Protein AF-A0A2N2DII5-F1 (afdb_monomer_lite)

Sequence (153 aa):
MNIYRPGKILGTFKVPEDGDYSLPFLKLLSKHNIVLDPGDEGVVLWEGESYMVRSCGTVNKKYIIEFFNEKEKTVTVILRKDFPHQEKQTEIVGTAEVAQMLSWSSKKVSVYRQRGKLPKPECILKMGPVWKKEDIERWGIEKGIIKKIIKFC

Structure (mmCIF, N/CA/C/O backbone):
data_AF-A0A2N2DII5-F1
#
_entry.id   AF-A0A2N2DII5-F1
#
loop_
_atom_site.group_PDB
_atom_site.id
_atom_site.type_symbol
_atom_site.label_atom_id
_atom_site.label_alt_id
_atom_site.label_comp_id
_atom_site.label_asym_id
_atom_site.label_entity_id
_atom_site.label_seq_id
_atom_site.pdbx_PDB_ins_code
_atom_site.Cartn_x
_atom_site.Cartn_y
_atom_site.Cartn_z
_atom_site.occupancy
_atom_site.B_iso_or_equiv
_atom_site.auth_seq_id
_atom_site.auth_comp_id
_atom_site.auth_asym_id
_atom_site.auth_atom_id
_atom_site.pdbx_PDB_model_num
ATOM 1 N N . MET A 1 1 ? -27.050 18.994 -0.471 1.00 35.84 1 MET A N 1
ATOM 2 C CA . MET A 1 1 ? -27.201 18.006 0.621 1.00 35.84 1 MET A CA 1
ATOM 3 C C . MET A 1 1 ? -26.335 16.801 0.272 1.00 35.84 1 MET A C 1
ATOM 5 O O . MET A 1 1 ? -26.696 16.060 -0.633 1.00 35.84 1 MET A O 1
ATOM 9 N N . ASN A 1 2 ? -25.152 16.657 0.880 1.00 38.47 2 ASN A N 1
ATOM 10 C CA . ASN A 1 2 ? -24.305 15.482 0.650 1.00 38.47 2 ASN A CA 1
ATOM 11 C C . ASN A 1 2 ? -24.968 14.280 1.325 1.00 38.47 2 ASN A C 1
ATOM 13 O O . ASN A 1 2 ? -25.018 14.201 2.550 1.00 38.47 2 ASN A O 1
ATOM 17 N N . ILE A 1 3 ? -25.521 13.375 0.519 1.00 41.75 3 ILE A N 1
ATOM 18 C CA . ILE A 1 3 ? -26.079 12.110 0.992 1.00 41.75 3 ILE A CA 1
ATOM 19 C C . ILE A 1 3 ? -24.885 11.242 1.389 1.00 41.75 3 ILE A C 1
ATOM 21 O O . ILE A 1 3 ? -24.304 10.562 0.546 1.00 41.75 3 ILE A O 1
ATOM 25 N N . TYR A 1 4 ? -24.483 11.317 2.657 1.00 50.94 4 TYR A N 1
ATOM 26 C CA . TYR A 1 4 ? -23.477 10.434 3.237 1.00 50.94 4 TYR A CA 1
ATOM 27 C C . TYR A 1 4 ? -23.923 8.985 3.028 1.00 50.94 4 TYR A C 1
ATOM 29 O O . TYR A 1 4 ? -24.902 8.540 3.631 1.00 50.94 4 TYR A O 1
ATOM 37 N N . ARG A 1 5 ? -23.234 8.239 2.157 1.00 56.59 5 ARG A N 1
ATOM 38 C CA . ARG A 1 5 ? -23.526 6.816 1.993 1.00 56.59 5 ARG A CA 1
ATOM 39 C C . ARG A 1 5 ? -22.813 6.051 3.110 1.00 56.59 5 ARG A C 1
ATOM 41 O O . ARG A 1 5 ? -21.618 6.260 3.330 1.00 56.59 5 ARG A O 1
ATOM 48 N N . PRO A 1 6 ? -23.506 5.166 3.845 1.00 63.66 6 PRO A N 1
ATOM 49 C CA . PRO A 1 6 ? -22.848 4.357 4.856 1.00 63.66 6 PRO A CA 1
ATOM 50 C C . PRO A 1 6 ? -21.820 3.441 4.177 1.00 63.66 6 PRO A C 1
ATOM 52 O O . PRO A 1 6 ? -22.138 2.670 3.271 1.00 63.66 6 PRO A O 1
ATOM 55 N N . GLY A 1 7 ? -20.559 3.569 4.593 1.00 75.81 7 GLY A N 1
ATOM 56 C CA . GLY A 1 7 ? -19.491 2.653 4.197 1.00 75.81 7 GLY A CA 1
ATOM 57 C C . GLY A 1 7 ? -19.734 1.238 4.726 1.00 75.81 7 GLY A C 1
ATOM 58 O O . GLY A 1 7 ? -20.485 1.041 5.680 1.00 75.81 7 GLY A O 1
ATOM 59 N N . LYS A 1 8 ? -19.072 0.238 4.136 1.00 88.81 8 LYS A N 1
ATOM 60 C CA . LYS A 1 8 ? -19.124 -1.142 4.637 1.00 88.81 8 LYS A CA 1
ATOM 61 C C . LYS A 1 8 ? -18.186 -1.268 5.835 1.00 88.81 8 LYS A C 1
ATOM 63 O O . LYS A 1 8 ? -16.973 -1.200 5.655 1.00 88.81 8 LYS A O 1
ATOM 68 N N . ILE A 1 9 ? -18.728 -1.501 7.025 1.00 91.94 9 ILE A N 1
ATOM 69 C CA . ILE A 1 9 ? -17.922 -1.853 8.201 1.00 91.94 9 ILE A CA 1
ATOM 70 C C . ILE A 1 9 ? -17.298 -3.235 7.962 1.00 91.94 9 ILE A C 1
ATOM 72 O O . ILE A 1 9 ? -17.999 -4.196 7.638 1.00 91.94 9 ILE A O 1
ATOM 76 N N . LEU A 1 10 ? -15.975 -3.327 8.078 1.00 91.62 10 LEU A N 1
ATOM 77 C CA . LEU A 1 10 ? -15.239 -4.588 8.005 1.00 91.62 10 LEU A CA 1
ATOM 78 C C . LEU A 1 10 ? -15.211 -5.295 9.360 1.00 91.62 10 LEU A C 1
ATOM 80 O O . LEU A 1 10 ? -15.299 -6.522 9.414 1.00 91.62 10 LEU A O 1
ATOM 84 N N . GLY A 1 11 ? -15.109 -4.524 10.440 1.00 94.25 11 GLY A N 1
ATOM 85 C CA . GLY A 1 11 ? -15.152 -5.018 11.808 1.00 94.25 11 GLY A CA 1
ATOM 86 C C . GLY A 1 11 ? -14.606 -4.004 12.805 1.00 94.25 11 GLY A C 1
ATOM 87 O O . GLY A 1 11 ? -14.088 -2.955 12.419 1.00 94.25 11 GLY A O 1
ATOM 88 N N . THR A 1 12 ? -14.711 -4.367 14.080 1.00 95.75 12 THR A N 1
ATOM 89 C CA . THR A 1 12 ? -14.191 -3.608 15.218 1.00 95.75 12 THR A CA 1
ATOM 90 C C . THR A 1 12 ? -13.371 -4.545 16.097 1.00 95.75 12 THR A C 1
ATOM 92 O O . THR A 1 12 ? -13.768 -5.693 16.308 1.00 95.75 12 THR A O 1
ATOM 95 N N . PHE A 1 13 ? -12.232 -4.080 16.600 1.00 94.44 13 PHE A N 1
ATOM 96 C CA . PHE A 1 13 ? -11.384 -4.835 17.523 1.00 94.44 13 PHE A CA 1
ATOM 97 C C . PHE A 1 13 ? -10.825 -3.935 18.626 1.00 94.44 13 PHE A C 1
ATOM 99 O O . PHE A 1 13 ? -10.770 -2.715 18.475 1.00 94.44 13 PHE A O 1
ATOM 106 N N . LYS A 1 14 ? -10.424 -4.549 19.744 1.00 94.5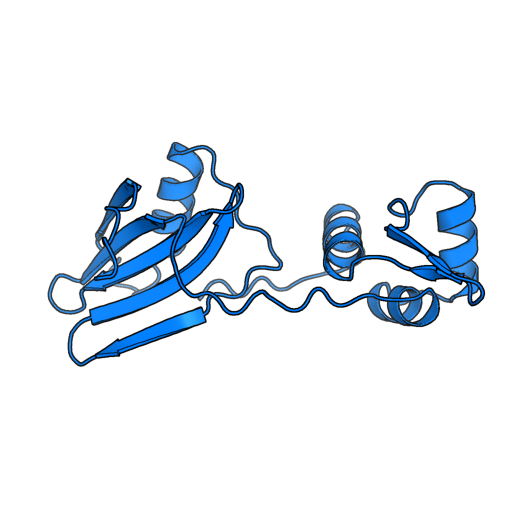0 14 LYS A N 1
ATOM 107 C CA . LYS A 1 14 ? -9.734 -3.855 20.834 1.00 94.50 14 LYS A CA 1
ATOM 108 C C . LYS A 1 14 ? -8.259 -3.664 20.503 1.00 94.50 14 LYS A C 1
ATOM 110 O O . LYS A 1 14 ? -7.626 -4.554 19.936 1.00 94.50 14 LYS A O 1
ATOM 115 N N . VAL A 1 15 ? -7.744 -2.508 20.882 1.00 91.19 15 VAL A N 1
ATOM 116 C CA . VAL A 1 15 ? -6.329 -2.158 20.821 1.00 91.19 15 VAL A CA 1
ATOM 117 C C . VAL A 1 15 ? -5.624 -2.913 21.954 1.00 91.19 15 VAL A C 1
ATOM 119 O O . VAL A 1 15 ? -6.129 -2.880 23.081 1.00 91.19 15 VAL A O 1
ATOM 122 N N . PRO A 1 16 ? -4.525 -3.635 21.680 1.00 90.19 16 PRO A N 1
ATOM 123 C CA . PRO A 1 16 ? -3.770 -4.324 22.724 1.00 90.19 16 PRO A CA 1
ATOM 124 C C . PRO A 1 16 ? -3.115 -3.347 23.717 1.00 90.19 16 PRO A C 1
ATOM 126 O O . PRO A 1 16 ? -3.028 -2.147 23.460 1.00 90.19 16 PRO A O 1
ATOM 129 N N . GLU A 1 17 ? -2.666 -3.856 24.868 1.00 86.38 17 GLU A N 1
ATOM 130 C CA . GLU A 1 17 ? -2.097 -3.027 25.949 1.00 86.38 17 GLU A CA 1
ATOM 131 C C . GLU A 1 17 ? -0.790 -2.324 25.562 1.00 86.38 17 GLU A C 1
ATOM 133 O O . GLU A 1 17 ? -0.514 -1.234 26.058 1.00 86.38 17 GLU A O 1
ATOM 138 N N . ASP A 1 18 ? -0.015 -2.915 24.652 1.00 86.56 18 ASP A N 1
ATOM 139 C CA . ASP A 1 18 ? 1.206 -2.320 24.097 1.00 86.56 18 ASP A CA 1
ATOM 140 C C . ASP A 1 18 ? 0.924 -1.167 23.113 1.00 86.56 18 ASP A C 1
ATOM 142 O O . ASP A 1 18 ? 1.847 -0.468 22.697 1.00 86.56 18 ASP A O 1
ATOM 146 N N . GLY A 1 19 ? -0.347 -0.942 22.762 1.00 81.56 19 GLY A N 1
ATOM 147 C CA . GLY A 1 19 ? -0.787 0.082 21.820 1.00 81.56 19 GLY A CA 1
ATOM 148 C C . GLY A 1 19 ? -0.589 -0.282 20.347 1.00 81.56 19 GLY A C 1
ATOM 149 O O . GLY A 1 19 ? -1.160 0.399 19.490 1.00 81.56 19 GLY A O 1
ATOM 150 N N . ASP A 1 20 ? 0.141 -1.358 20.034 1.00 85.50 20 ASP A N 1
ATOM 151 C CA . ASP A 1 20 ? 0.355 -1.812 18.662 1.00 85.50 20 ASP A CA 1
ATOM 152 C C . ASP A 1 20 ? -0.807 -2.700 18.219 1.00 85.50 20 ASP A C 1
ATOM 154 O O . ASP A 1 20 ? -0.971 -3.860 18.601 1.00 85.50 20 ASP A O 1
ATOM 158 N N . TYR A 1 21 ? -1.641 -2.143 17.349 1.00 88.06 21 TYR A N 1
ATOM 159 C CA . TYR A 1 21 ? -2.780 -2.850 16.791 1.00 88.06 21 TYR A CA 1
ATOM 160 C C . TYR A 1 21 ? -2.579 -3.294 15.336 1.00 88.06 21 TYR A C 1
ATOM 162 O O . TYR A 1 21 ? -3.533 -3.757 14.697 1.00 88.06 21 TYR A O 1
ATOM 170 N N . SER A 1 22 ? -1.347 -3.244 14.821 1.00 85.69 22 SER A N 1
ATOM 171 C CA . SER A 1 22 ? -1.003 -3.631 13.449 1.00 85.69 22 SER A CA 1
ATOM 172 C C . SER A 1 22 ? -1.401 -5.076 13.147 1.00 85.69 22 SER A C 1
ATOM 174 O O . SER A 1 22 ? -2.010 -5.365 12.116 1.00 85.69 22 SER A O 1
ATOM 176 N N . LEU A 1 23 ? -1.134 -6.007 14.068 1.00 86.94 23 LEU A N 1
ATOM 177 C CA . LEU A 1 23 ? -1.480 -7.421 13.891 1.00 86.94 23 LEU A CA 1
ATOM 178 C C . LEU A 1 23 ? -3.003 -7.676 13.867 1.00 86.94 23 LEU A C 1
ATOM 180 O O . LEU A 1 23 ? -3.469 -8.324 12.922 1.00 86.94 23 LEU A O 1
ATOM 184 N N . PRO A 1 24 ? -3.807 -7.207 14.847 1.00 91.38 24 PRO A N 1
ATOM 185 C CA . PRO A 1 24 ? -5.269 -7.261 14.768 1.00 91.38 24 PRO A CA 1
ATOM 186 C C . PRO A 1 24 ? -5.833 -6.660 13.476 1.00 91.38 24 PRO A C 1
ATOM 188 O O . PRO A 1 24 ? -6.719 -7.252 12.853 1.00 91.38 24 PRO A O 1
ATOM 191 N N . PHE A 1 25 ? -5.283 -5.525 13.044 1.00 89.94 25 PHE A N 1
ATOM 192 C CA . PHE A 1 25 ? -5.693 -4.839 11.828 1.00 89.94 25 PHE A CA 1
ATOM 193 C C . PHE A 1 25 ? -5.430 -5.676 10.570 1.00 89.94 25 PHE A C 1
ATOM 195 O O . PHE A 1 25 ? -6.357 -5.958 9.807 1.00 89.94 25 PHE A O 1
ATOM 202 N N . LEU A 1 26 ? -4.200 -6.163 10.386 1.00 88.00 26 LEU A N 1
ATOM 203 C CA . LEU A 1 26 ? -3.833 -7.004 9.244 1.00 88.00 26 LEU A CA 1
ATOM 204 C C . LEU A 1 26 ? -4.636 -8.313 9.212 1.00 88.00 26 LEU A C 1
ATOM 206 O O . LEU A 1 26 ? -5.060 -8.753 8.141 1.00 88.00 26 LEU A O 1
ATOM 210 N N . LYS A 1 27 ? -4.919 -8.914 10.377 1.00 91.50 27 LYS A N 1
ATOM 211 C CA . LYS A 1 27 ? -5.807 -10.086 10.481 1.00 91.50 27 LYS A CA 1
ATOM 212 C C . LYS A 1 27 ? -7.222 -9.770 10.002 1.00 91.50 27 LYS A C 1
ATOM 214 O O . LYS A 1 27 ? -7.814 -10.580 9.285 1.00 91.50 27 LYS A O 1
ATOM 219 N N . LEU A 1 28 ? -7.764 -8.607 10.369 1.00 93.00 28 LEU A N 1
ATOM 220 C CA . LEU A 1 28 ? -9.084 -8.178 9.912 1.00 93.00 28 LEU A CA 1
ATOM 221 C C . LEU A 1 28 ? -9.111 -7.995 8.390 1.00 93.00 28 LEU A C 1
ATOM 223 O O . LEU A 1 28 ? -10.029 -8.494 7.743 1.00 93.00 28 LEU A O 1
ATOM 227 N N . LEU A 1 29 ? -8.111 -7.329 7.809 1.00 89.50 29 LEU A N 1
ATOM 228 C CA . LEU A 1 29 ? -8.030 -7.133 6.358 1.00 89.50 29 LEU A CA 1
ATOM 229 C C . LEU A 1 29 ? -7.911 -8.462 5.603 1.00 89.50 29 LEU A C 1
ATOM 231 O O . LEU A 1 29 ? -8.652 -8.691 4.644 1.00 89.50 29 LEU A O 1
ATOM 235 N N . SER A 1 30 ? -7.061 -9.368 6.090 1.00 89.62 30 SER A N 1
ATOM 236 C CA . SER A 1 30 ? -6.878 -10.707 5.520 1.00 89.62 30 SER A CA 1
ATOM 237 C C . SER A 1 30 ? -8.183 -11.513 5.506 1.00 89.62 30 SER A C 1
ATOM 239 O O . SER A 1 30 ? -8.536 -12.099 4.484 1.00 89.62 30 SER A O 1
ATOM 241 N N . LYS A 1 31 ? -8.992 -11.441 6.576 1.00 93.44 31 LYS A N 1
ATOM 242 C CA . LYS A 1 31 ? -10.325 -12.074 6.637 1.00 93.44 31 LYS A CA 1
ATOM 243 C C . LYS A 1 31 ? -11.276 -11.597 5.529 1.00 93.44 31 LYS A C 1
ATOM 245 O O . LYS A 1 31 ? -12.188 -12.328 5.147 1.00 93.44 31 LYS A O 1
ATOM 250 N N . HIS A 1 32 ? -11.079 -10.383 5.014 1.00 90.88 32 HIS A N 1
ATOM 251 C CA . HIS A 1 32 ? -11.858 -9.812 3.910 1.00 90.88 32 HIS A CA 1
ATOM 252 C C . HIS A 1 32 ? -11.137 -9.879 2.554 1.00 90.88 32 HIS A C 1
ATOM 254 O O . HIS A 1 32 ? -11.618 -9.272 1.597 1.00 90.88 32 HIS A O 1
ATOM 260 N N . ASN A 1 33 ? -10.029 -10.624 2.446 1.00 89.88 33 ASN A N 1
ATOM 261 C CA . ASN A 1 33 ? -9.175 -10.715 1.254 1.00 89.88 33 ASN A CA 1
ATOM 262 C C . ASN A 1 33 ? -8.668 -9.345 0.767 1.00 89.88 33 ASN A C 1
ATOM 264 O O . ASN A 1 33 ? -8.628 -9.073 -0.434 1.00 89.88 33 ASN A O 1
ATOM 268 N N . ILE A 1 34 ? -8.322 -8.458 1.702 1.00 86.88 34 ILE A N 1
ATOM 269 C CA . ILE A 1 34 ? -7.777 -7.130 1.413 1.00 86.88 34 ILE A CA 1
ATOM 270 C C . ILE A 1 34 ? -6.274 -7.149 1.670 1.00 86.88 34 ILE A C 1
ATOM 272 O O . ILE A 1 34 ? -5.827 -7.540 2.746 1.00 86.88 34 ILE A O 1
ATOM 276 N N . VAL A 1 35 ? -5.512 -6.688 0.681 1.00 81.75 35 VAL A N 1
ATOM 277 C CA . VAL A 1 35 ? -4.063 -6.488 0.762 1.00 81.75 35 VAL A CA 1
ATOM 278 C C . VAL A 1 35 ? -3.802 -4.993 0.629 1.00 81.75 35 VAL A C 1
ATOM 280 O O . VAL A 1 35 ? -4.320 -4.369 -0.296 1.00 81.75 35 VAL A O 1
ATOM 283 N N . LEU A 1 36 ? -3.046 -4.429 1.571 1.00 73.81 36 LEU A N 1
ATOM 284 C CA . LEU A 1 36 ? -2.622 -3.031 1.515 1.00 73.81 36 LEU A CA 1
ATOM 285 C C . LEU A 1 36 ? -1.530 -2.863 0.465 1.00 73.81 36 LEU A C 1
ATOM 287 O O . LEU A 1 36 ? -0.647 -3.716 0.348 1.00 73.81 36 LEU A O 1
ATOM 291 N N . ASP A 1 37 ? -1.572 -1.755 -0.270 1.00 70.19 37 ASP A N 1
ATOM 292 C CA . ASP A 1 37 ? -0.442 -1.364 -1.097 1.00 70.19 37 ASP A CA 1
ATOM 293 C C . ASP A 1 37 ? 0.703 -0.899 -0.175 1.00 70.19 37 ASP A C 1
ATOM 295 O O . ASP A 1 37 ? 0.486 -0.019 0.656 1.00 70.19 37 ASP A O 1
ATOM 299 N N . PRO A 1 38 ? 1.932 -1.435 -0.291 1.00 62.72 38 PRO A N 1
ATOM 300 C CA . PRO A 1 38 ? 3.089 -0.932 0.458 1.00 62.72 38 PRO A CA 1
ATOM 301 C C . PRO A 1 38 ? 3.415 0.548 0.191 1.00 62.72 38 PRO A C 1
ATOM 303 O O . PRO A 1 38 ? 4.252 1.136 0.883 1.00 62.72 38 PRO A O 1
ATOM 306 N N . GLY A 1 39 ? 2.849 1.132 -0.866 1.00 59.25 39 GLY A N 1
ATOM 307 C CA . GLY A 1 39 ? 2.901 2.556 -1.176 1.00 59.25 39 GLY A CA 1
ATOM 308 C C . GLY A 1 39 ? 1.826 3.396 -0.482 1.00 59.25 39 GLY A C 1
ATOM 309 O O . GLY A 1 39 ? 1.920 4.622 -0.547 1.00 59.25 39 GLY A O 1
ATOM 310 N N . ASP A 1 40 ? 0.827 2.789 0.158 1.00 67.44 40 ASP A N 1
ATOM 311 C CA . ASP A 1 40 ? -0.199 3.514 0.904 1.00 67.44 40 ASP A CA 1
ATOM 312 C C . ASP A 1 40 ? 0.351 3.901 2.281 1.00 67.44 40 ASP A C 1
ATOM 314 O O . ASP A 1 40 ? 0.470 3.083 3.193 1.00 67.44 40 ASP A O 1
ATOM 318 N N . GLU A 1 41 ? 0.716 5.172 2.424 1.00 63.78 41 GLU A N 1
ATOM 319 C CA . GLU A 1 41 ? 1.056 5.752 3.719 1.00 63.78 41 GLU A CA 1
ATOM 320 C C . GLU A 1 41 ? -0.239 6.203 4.398 1.00 63.78 41 GLU A C 1
ATOM 322 O O . GLU A 1 41 ? -1.067 6.894 3.800 1.00 63.78 41 GLU A O 1
ATOM 327 N N . GLY A 1 42 ? -0.446 5.767 5.642 1.00 67.88 42 GLY A N 1
ATOM 328 C CA . GLY A 1 42 ? -1.630 6.134 6.405 1.00 67.88 42 GLY A CA 1
ATOM 329 C C . GLY A 1 42 ? -1.715 7.651 6.596 1.00 67.88 42 GLY A C 1
ATOM 330 O O . GLY A 1 42 ? -0.780 8.264 7.102 1.00 67.88 42 GLY A O 1
ATOM 331 N N . VAL A 1 43 ? -2.840 8.263 6.229 1.00 72.69 43 VAL A N 1
ATOM 332 C CA . VAL A 1 43 ? -3.080 9.704 6.401 1.00 72.69 43 VAL A CA 1
ATOM 333 C C . VAL A 1 43 ? -4.037 9.918 7.565 1.00 72.69 43 VAL A C 1
ATOM 335 O O . VAL A 1 43 ? -5.141 9.371 7.562 1.00 72.69 43 VAL A O 1
ATOM 338 N N . VAL A 1 44 ? -3.643 10.731 8.550 1.00 77.88 44 VAL A N 1
ATOM 339 C CA . VAL A 1 44 ? -4.567 11.223 9.583 1.00 77.88 44 VAL A CA 1
ATOM 340 C C . VAL A 1 44 ? -5.506 12.228 8.932 1.00 77.88 44 VAL A C 1
ATOM 342 O O . VAL A 1 44 ? -5.077 13.245 8.397 1.00 77.88 44 VAL A O 1
ATOM 345 N N . LEU A 1 45 ? -6.793 11.911 8.942 1.00 76.56 45 LEU A N 1
ATOM 346 C CA . LEU A 1 45 ? -7.833 12.726 8.319 1.00 76.56 45 LEU A CA 1
ATOM 347 C C . LEU A 1 45 ? -8.463 13.674 9.333 1.00 76.56 45 LEU A C 1
ATOM 349 O O . LEU A 1 45 ? -8.880 14.774 8.981 1.00 76.56 45 LEU A O 1
ATOM 353 N N . TRP A 1 46 ? -8.562 13.224 10.583 1.00 79.31 46 TRP A N 1
ATOM 354 C CA . TRP A 1 46 ? -9.079 14.011 11.687 1.00 79.31 46 TRP A CA 1
ATOM 355 C C . TRP A 1 46 ? -8.595 13.434 13.018 1.00 79.31 46 TRP A C 1
ATOM 357 O O . TRP A 1 46 ? -8.505 12.216 13.180 1.00 79.31 46 TRP A O 1
ATOM 367 N N . GLU A 1 47 ? -8.327 14.316 13.970 1.00 84.56 47 GLU A N 1
ATOM 368 C CA . GLU A 1 47 ? -7.912 13.990 15.328 1.00 84.56 47 GLU A CA 1
ATOM 369 C C . GLU A 1 47 ? -8.674 14.907 16.287 1.00 84.56 47 GLU A C 1
ATOM 371 O O . GLU A 1 47 ? -8.720 16.124 16.097 1.00 84.56 47 GLU A O 1
ATOM 376 N N . GLY A 1 48 ? -9.325 14.319 17.284 1.00 80.69 48 GLY A N 1
ATOM 377 C CA . GLY A 1 48 ? -10.006 15.037 18.354 1.00 80.69 48 GLY A CA 1
ATOM 378 C C . GLY A 1 48 ? -9.764 14.364 19.700 1.00 80.69 48 GLY A C 1
ATOM 379 O O . GLY A 1 48 ? -9.139 13.314 19.775 1.00 80.69 48 GLY A O 1
ATOM 380 N N . GLU A 1 49 ? -10.316 14.936 20.770 1.00 78.12 49 GLU A N 1
ATOM 381 C CA . GLU A 1 49 ? -9.995 14.570 22.166 1.00 78.12 49 GLU A CA 1
ATOM 382 C C . GLU A 1 49 ? -10.277 13.114 22.581 1.00 78.12 49 GLU A C 1
ATOM 384 O O . GLU A 1 49 ? -9.945 12.706 23.688 1.00 78.12 49 GLU A O 1
ATOM 389 N N . SER A 1 50 ? -11.000 12.332 21.784 1.00 84.00 50 SER A N 1
ATOM 390 C CA . SER A 1 50 ? -11.318 10.933 22.125 1.00 84.00 50 SER A CA 1
ATOM 391 C C . SER A 1 50 ? -11.394 10.017 20.915 1.00 84.00 50 SER A C 1
ATOM 393 O O . SER A 1 50 ? -11.721 8.836 21.046 1.00 84.00 50 SER A O 1
ATOM 395 N N . TYR A 1 51 ? -11.160 10.568 19.730 1.00 85.44 51 TYR A N 1
ATOM 396 C CA . TYR A 1 51 ? -11.384 9.876 18.481 1.00 85.44 51 TYR A CA 1
ATOM 397 C C . TYR A 1 51 ? -10.348 10.326 17.460 1.00 85.44 51 TYR A C 1
ATOM 399 O O . TYR A 1 51 ? -10.001 11.502 17.385 1.00 85.44 51 TYR A O 1
ATOM 407 N N . MET A 1 52 ? -9.905 9.396 16.628 1.00 85.38 52 MET A N 1
ATOM 408 C CA . MET A 1 52 ? -9.011 9.680 15.512 1.00 85.38 52 MET A CA 1
ATOM 409 C C . MET A 1 52 ? -9.492 8.913 14.286 1.00 85.38 52 MET A C 1
ATOM 411 O O . MET A 1 52 ? -9.882 7.748 14.374 1.00 85.38 52 MET A O 1
ATOM 415 N N . VAL A 1 53 ? -9.461 9.573 13.132 1.00 85.19 53 VAL A N 1
ATOM 416 C CA . VAL A 1 53 ? -9.826 8.991 11.842 1.00 85.19 53 VAL A CA 1
ATOM 417 C C . VAL A 1 53 ? -8.604 8.975 10.940 1.00 85.19 53 VAL A C 1
ATOM 419 O O . VAL A 1 53 ? -8.018 10.023 10.664 1.00 85.19 53 VAL A O 1
ATOM 422 N N . ARG A 1 54 ? -8.235 7.792 10.447 1.00 84.88 54 ARG A N 1
ATOM 423 C CA . ARG A 1 54 ? -7.103 7.604 9.530 1.00 84.88 54 ARG A CA 1
ATOM 424 C C . ARG A 1 54 ? -7.533 6.887 8.258 1.00 84.88 54 ARG A C 1
ATOM 426 O O . ARG A 1 54 ? -8.407 6.030 8.295 1.00 84.88 54 ARG A O 1
ATOM 433 N N . SER A 1 55 ? -6.934 7.240 7.127 1.00 84.06 55 SER A N 1
ATOM 434 C CA . SER A 1 55 ? -7.050 6.501 5.869 1.00 84.06 55 SER A CA 1
ATOM 435 C C . SER A 1 55 ? -5.788 5.684 5.692 1.00 84.06 55 SER A C 1
ATOM 437 O O . SER A 1 55 ? -4.727 6.270 5.529 1.00 84.06 55 SER A O 1
ATOM 439 N N . CYS A 1 56 ? -5.897 4.362 5.681 1.00 80.31 56 CYS A N 1
ATOM 440 C CA . CYS A 1 56 ? -4.743 3.456 5.650 1.00 80.31 56 CYS A CA 1
ATOM 441 C C . CYS A 1 56 ? -4.420 2.925 4.256 1.00 80.31 56 CYS A C 1
ATOM 443 O O . CYS A 1 56 ? -3.565 2.061 4.110 1.00 80.31 56 CYS A O 1
ATOM 445 N N . GLY A 1 57 ? -5.136 3.413 3.245 1.00 79.12 57 GLY A N 1
ATOM 446 C CA . GLY A 1 57 ? -4.898 3.061 1.857 1.00 79.12 57 GLY A CA 1
ATOM 447 C C . GLY A 1 57 ? -6.172 2.858 1.065 1.00 79.12 57 GLY A C 1
ATOM 448 O O . GLY A 1 57 ? -7.286 3.174 1.512 1.00 79.12 57 GLY A O 1
ATOM 449 N N . THR A 1 58 ? -6.003 2.311 -0.133 1.00 77.50 58 THR A N 1
ATOM 450 C CA . THR A 1 58 ? -7.099 2.064 -1.063 1.00 77.50 58 THR A CA 1
ATOM 451 C C . THR A 1 58 ? -7.112 0.634 -1.584 1.00 77.50 58 THR A C 1
ATOM 453 O O . THR A 1 58 ? -6.093 0.023 -1.875 1.00 77.50 58 THR A O 1
ATOM 456 N N . VAL A 1 59 ? -8.314 0.083 -1.748 1.00 79.88 59 VAL A N 1
ATOM 457 C CA . VAL A 1 59 ? -8.540 -1.216 -2.383 1.00 79.88 59 VAL A CA 1
ATOM 458 C C . VAL A 1 59 ? -9.729 -1.113 -3.329 1.00 79.88 59 VAL A C 1
ATOM 460 O O . VAL A 1 59 ? -10.822 -0.708 -2.935 1.00 79.88 59 VAL A O 1
ATOM 463 N N . ASN A 1 60 ? -9.547 -1.468 -4.604 1.00 77.81 60 ASN A N 1
ATOM 464 C CA . ASN A 1 60 ? -10.615 -1.436 -5.616 1.00 77.81 60 ASN A CA 1
ATOM 465 C C . ASN A 1 60 ? -11.388 -0.097 -5.662 1.00 77.81 60 ASN A C 1
ATOM 467 O O . ASN A 1 60 ? -12.624 -0.091 -5.698 1.00 77.81 60 ASN A O 1
ATOM 471 N N . LYS A 1 61 ? -10.669 1.036 -5.630 1.00 74.81 61 LYS A N 1
ATOM 472 C CA . LYS A 1 61 ? -11.243 2.400 -5.576 1.00 74.81 61 LYS A CA 1
ATOM 473 C C . LYS A 1 61 ? -12.117 2.664 -4.337 1.00 74.81 61 LYS A C 1
ATOM 475 O O . LYS A 1 61 ? -13.057 3.455 -4.389 1.00 74.81 61 LYS A O 1
ATOM 480 N N . LYS A 1 62 ? -11.858 1.957 -3.236 1.00 82.19 62 LYS A N 1
ATOM 481 C CA . LYS A 1 62 ? -12.452 2.204 -1.919 1.00 82.19 62 LYS A CA 1
ATOM 482 C C . LYS A 1 62 ? -11.351 2.514 -0.922 1.00 82.19 62 LYS A C 1
ATOM 484 O O . LYS A 1 62 ? -10.322 1.853 -0.932 1.00 82.19 62 LYS A O 1
ATOM 489 N N . TYR A 1 63 ? -11.608 3.456 -0.038 1.00 84.44 63 TYR A N 1
ATOM 490 C CA . TYR A 1 63 ? -10.730 3.831 1.056 1.00 84.44 63 TYR A CA 1
ATOM 491 C C . TYR A 1 63 ? -10.931 2.904 2.242 1.00 84.44 63 TYR A C 1
ATOM 493 O O . TYR A 1 63 ? -12.073 2.583 2.587 1.00 84.44 63 TYR A O 1
ATOM 501 N N . ILE A 1 64 ? -9.825 2.499 2.855 1.00 88.75 64 ILE A N 1
ATOM 502 C CA . ILE A 1 64 ? -9.797 1.784 4.128 1.00 88.75 64 ILE A CA 1
ATOM 503 C C . ILE A 1 64 ? -9.638 2.840 5.216 1.00 88.75 64 ILE A C 1
ATOM 505 O O . ILE A 1 64 ? -8.586 3.461 5.329 1.00 88.75 64 ILE A O 1
ATOM 509 N N . ILE A 1 65 ? -10.700 3.063 5.982 1.00 88.81 65 ILE A N 1
ATOM 510 C CA . ILE A 1 65 ? -10.746 4.078 7.029 1.00 88.81 65 ILE A CA 1
ATOM 511 C C . ILE A 1 65 ? -10.719 3.396 8.390 1.00 88.81 65 ILE A C 1
ATOM 513 O O . ILE A 1 65 ? -11.546 2.526 8.662 1.00 88.81 65 ILE A O 1
ATOM 517 N N . GLU A 1 66 ? -9.800 3.817 9.242 1.00 90.50 66 GLU A N 1
ATOM 518 C CA . GLU A 1 66 ? -9.755 3.477 10.656 1.00 90.50 66 GLU A CA 1
ATOM 519 C C . GLU A 1 66 ? -10.437 4.568 11.468 1.00 90.50 66 GLU A C 1
ATOM 521 O O . GLU A 1 66 ? -10.163 5.755 11.298 1.00 90.50 66 GLU A O 1
ATOM 526 N N . PHE A 1 67 ? -11.304 4.148 12.377 1.00 91.06 67 PHE A N 1
ATOM 527 C CA . PHE A 1 67 ? -11.884 4.985 13.409 1.00 91.06 67 PHE A CA 1
ATOM 528 C C . PHE A 1 67 ? -11.405 4.464 14.760 1.00 91.06 67 PHE A C 1
ATOM 530 O O . PHE A 1 67 ? -11.854 3.411 15.217 1.00 91.06 67 PHE A O 1
ATOM 537 N N . PHE A 1 68 ? -10.465 5.177 15.365 1.00 91.25 68 PHE A N 1
ATOM 538 C CA . PHE A 1 68 ? -9.935 4.880 16.686 1.00 91.25 68 PHE A CA 1
ATOM 539 C C . PHE A 1 68 ? -10.788 5.585 17.739 1.00 91.25 68 PHE A C 1
ATOM 541 O O . PHE A 1 68 ? -10.987 6.795 17.658 1.00 91.25 68 PHE A O 1
ATOM 548 N N . ASN A 1 69 ? -11.287 4.832 18.716 1.00 91.25 69 ASN A N 1
ATOM 549 C CA . ASN A 1 69 ? -11.950 5.341 19.910 1.00 91.25 69 ASN A CA 1
ATOM 550 C C . ASN A 1 69 ? -10.997 5.178 21.092 1.00 91.25 69 ASN A C 1
ATOM 552 O O . ASN A 1 69 ? -10.710 4.061 21.529 1.00 91.25 69 ASN A O 1
ATOM 556 N N . GLU A 1 70 ? -10.517 6.297 21.617 1.00 86.56 70 GLU A N 1
ATOM 557 C CA . GLU A 1 70 ? -9.525 6.306 22.682 1.00 86.56 70 GLU A CA 1
ATOM 558 C C . GLU A 1 70 ? -10.097 5.854 24.026 1.00 86.56 70 GLU A C 1
ATOM 560 O O . GLU A 1 70 ? -9.410 5.163 24.780 1.00 86.56 70 GLU A O 1
ATOM 565 N N . LYS A 1 71 ? -11.360 6.194 24.309 1.00 87.75 71 LYS A N 1
ATOM 566 C CA . LYS A 1 71 ? -12.033 5.836 25.566 1.00 87.75 71 LYS A CA 1
ATOM 567 C C . LYS A 1 71 ? -12.265 4.337 25.667 1.00 87.75 71 LYS A C 1
ATOM 569 O O . LYS A 1 71 ? -12.049 3.742 26.717 1.00 87.75 71 LYS A O 1
ATOM 574 N N . GLU A 1 72 ? -12.698 3.729 24.570 1.00 90.25 72 GLU A N 1
ATOM 575 C CA . GLU A 1 72 ? -12.985 2.293 24.521 1.00 90.25 72 GLU A CA 1
ATOM 576 C C . GLU A 1 72 ? -11.763 1.454 24.140 1.00 90.25 72 GLU A C 1
ATOM 578 O O . GLU A 1 72 ? -11.816 0.225 24.232 1.00 90.25 72 GLU A O 1
ATOM 583 N N . LYS A 1 73 ? -10.675 2.106 23.706 1.00 91.75 73 LYS A N 1
ATOM 584 C CA . LYS A 1 73 ? -9.492 1.471 23.114 1.00 91.75 73 LYS A CA 1
ATOM 585 C C . LYS A 1 73 ? -9.904 0.495 22.012 1.00 91.75 73 LYS A C 1
ATOM 587 O O . LYS A 1 73 ? -9.527 -0.676 22.016 1.00 91.75 73 LYS A O 1
ATOM 592 N N . THR A 1 74 ? -10.717 0.970 21.070 1.00 93.75 74 THR A N 1
ATOM 593 C CA . THR A 1 74 ? -11.197 0.179 19.929 1.00 93.75 74 THR A CA 1
ATOM 594 C C . THR A 1 74 ? -10.849 0.838 18.604 1.00 93.75 74 THR A C 1
ATOM 596 O O . THR A 1 74 ? -10.780 2.059 18.490 1.00 93.75 74 THR A O 1
ATOM 599 N N . VAL A 1 75 ? -10.654 0.015 17.578 1.00 93.19 75 VAL A N 1
ATOM 600 C CA . VAL A 1 75 ? -10.519 0.451 16.187 1.00 93.19 75 VAL A CA 1
ATOM 601 C C . VAL A 1 75 ? -11.642 -0.174 15.384 1.00 93.19 75 VAL A C 1
ATOM 603 O O . VAL A 1 75 ? -11.817 -1.393 15.388 1.00 93.19 75 VAL A O 1
ATOM 606 N N . THR A 1 76 ? -12.396 0.661 14.675 1.00 93.38 76 THR A N 1
ATOM 607 C CA . THR A 1 76 ? -13.393 0.233 13.691 1.00 93.38 76 THR A CA 1
ATOM 608 C C . THR A 1 76 ? -12.871 0.509 12.292 1.00 93.38 76 THR A C 1
ATOM 610 O O . THR A 1 76 ? -12.493 1.635 11.983 1.00 93.38 76 THR A O 1
ATOM 613 N N . VAL A 1 77 ? -12.874 -0.507 11.430 1.00 92.75 77 VAL A N 1
ATOM 614 C CA . VAL A 1 77 ? -12.386 -0.390 10.051 1.00 92.75 77 VAL A CA 1
ATOM 615 C C . VAL A 1 77 ? -13.560 -0.361 9.082 1.00 92.75 77 VAL A C 1
ATOM 617 O O . VAL A 1 77 ? -14.441 -1.224 9.122 1.00 92.75 77 VAL A O 1
ATOM 620 N N . ILE A 1 78 ? -13.573 0.624 8.187 1.00 91.19 78 ILE A N 1
ATOM 621 C CA . ILE A 1 78 ? -14.676 0.901 7.265 1.00 91.19 78 ILE A CA 1
ATOM 622 C C . ILE A 1 78 ? -14.139 1.035 5.839 1.00 91.19 78 ILE A C 1
ATOM 624 O O . ILE A 1 78 ? -13.198 1.779 5.589 1.00 91.19 78 ILE A O 1
ATOM 628 N N . LEU A 1 79 ? -14.786 0.371 4.879 1.00 88.94 79 LEU A N 1
ATOM 629 C CA . LEU A 1 79 ? -14.583 0.615 3.451 1.00 88.94 79 LEU A CA 1
ATOM 630 C C . LEU A 1 79 ? -15.557 1.671 2.928 1.00 88.94 79 LEU A C 1
ATOM 632 O O . LEU A 1 79 ? -16.775 1.465 2.952 1.00 88.94 79 LEU A O 1
ATOM 636 N N . ARG A 1 80 ? -15.031 2.762 2.370 1.00 85.94 80 ARG A N 1
ATOM 637 C CA . ARG A 1 80 ? -15.817 3.867 1.789 1.00 85.94 80 ARG A CA 1
ATOM 638 C C . ARG A 1 80 ? -15.449 4.115 0.332 1.00 85.94 80 ARG A C 1
ATOM 640 O O . ARG A 1 80 ? -14.306 3.926 -0.049 1.00 85.94 80 ARG A O 1
ATOM 647 N N . LYS A 1 81 ? -16.410 4.534 -0.496 1.00 78.25 81 LYS A N 1
ATOM 648 C CA . LYS A 1 81 ? -16.145 4.958 -1.892 1.00 78.25 81 LYS A CA 1
ATOM 649 C C . LYS A 1 81 ? -15.948 6.470 -2.013 1.00 78.25 81 LYS A C 1
ATOM 651 O O . LYS A 1 81 ? -15.349 6.942 -2.963 1.00 78.25 81 LYS A O 1
ATOM 656 N N . ASP A 1 82 ? -16.508 7.197 -1.064 1.00 71.38 82 ASP A N 1
ATOM 657 C CA . ASP A 1 82 ? -16.803 8.622 -1.072 1.00 71.38 82 ASP A CA 1
ATOM 658 C C . ASP A 1 82 ? -16.067 9.328 0.071 1.00 71.38 82 ASP A C 1
ATOM 660 O O . ASP A 1 82 ? -16.636 10.157 0.776 1.00 71.38 82 ASP A O 1
ATOM 664 N N . PHE A 1 83 ? -14.807 8.949 0.294 1.00 66.19 83 PHE A N 1
ATOM 665 C CA . PHE A 1 83 ? -13.975 9.590 1.303 1.00 66.19 83 PHE A CA 1
ATOM 666 C C . PHE A 1 83 ? -13.017 10.579 0.628 1.00 66.19 83 PHE A C 1
ATOM 668 O O . PHE A 1 83 ? -12.375 10.191 -0.348 1.00 66.19 83 PHE A O 1
ATOM 675 N N . PRO A 1 84 ? -12.914 11.836 1.100 1.00 58.28 84 PRO A N 1
ATOM 676 C CA . PRO A 1 84 ? -11.969 12.802 0.558 1.00 58.28 84 PRO A CA 1
ATOM 677 C C . PRO A 1 84 ? -10.552 12.386 0.952 1.00 58.28 84 PRO A C 1
ATOM 679 O O . PRO A 1 84 ? -10.023 12.787 1.982 1.00 58.28 84 PRO A O 1
ATOM 682 N N . HIS A 1 85 ? -9.943 11.531 0.146 1.00 53.00 85 HIS A N 1
ATOM 683 C CA . HIS A 1 85 ? -8.501 11.399 0.113 1.00 53.00 85 HIS A CA 1
ATOM 684 C C . HIS A 1 85 ? -8.028 12.313 -1.010 1.00 53.00 85 HIS A C 1
ATOM 686 O O . HIS A 1 85 ? -8.588 12.260 -2.108 1.00 53.00 85 HIS A O 1
ATOM 692 N N . GLN A 1 86 ? -7.040 13.167 -0.743 1.00 55.25 86 GLN A N 1
ATOM 693 C CA . GLN A 1 86 ? -6.325 13.820 -1.835 1.00 55.25 86 GLN A CA 1
ATOM 694 C C . GLN A 1 86 ? -5.864 12.705 -2.775 1.00 55.25 86 GLN A C 1
ATOM 696 O O . GLN A 1 86 ? -5.245 11.748 -2.311 1.00 55.25 86 GLN A O 1
ATOM 701 N N . GLU A 1 87 ? -6.245 12.759 -4.054 1.00 54.06 87 GLU A N 1
ATOM 702 C CA . GLU A 1 87 ? -5.716 11.810 -5.029 1.00 54.06 87 GLU A CA 1
ATOM 703 C C . GLU A 1 87 ? -4.197 11.872 -4.912 1.00 54.06 87 GLU A C 1
ATOM 705 O O . GLU A 1 87 ? -3.599 12.924 -5.151 1.00 54.06 87 GLU A O 1
ATOM 710 N N . LYS A 1 88 ? -3.588 10.773 -4.452 1.00 58.38 88 LYS A N 1
ATOM 711 C CA . LYS A 1 88 ? -2.140 10.660 -4.367 1.00 58.38 88 LYS A CA 1
ATOM 712 C C . LYS A 1 88 ? -1.627 10.934 -5.772 1.00 58.38 88 LYS A C 1
ATOM 714 O O . LYS A 1 88 ? -1.904 10.155 -6.686 1.00 58.38 88 LYS A O 1
ATOM 719 N N . GLN A 1 89 ? -0.981 12.084 -5.954 1.00 59.91 89 GLN A N 1
ATOM 720 C CA . GLN A 1 89 ? -0.500 12.506 -7.257 1.00 59.91 89 GLN A CA 1
ATOM 721 C C . GLN A 1 89 ? 0.444 11.416 -7.753 1.00 59.91 89 GLN A C 1
ATOM 723 O O . GLN A 1 89 ? 1.496 11.193 -7.162 1.00 59.91 89 GLN A O 1
ATOM 728 N N . THR A 1 90 ? 0.013 10.678 -8.778 1.00 72.75 90 THR A N 1
ATOM 729 C CA . THR A 1 90 ? 0.790 9.560 -9.308 1.00 72.75 90 THR A CA 1
ATOM 730 C C . THR A 1 90 ? 2.075 10.124 -9.892 1.00 72.75 90 THR A C 1
ATOM 732 O O . THR A 1 90 ? 2.050 10.842 -10.895 1.00 72.75 90 THR A O 1
ATOM 735 N N . GLU A 1 91 ? 3.192 9.840 -9.231 1.00 87.25 91 GLU A N 1
ATOM 736 C CA . GLU A 1 91 ? 4.491 10.339 -9.651 1.00 87.25 91 GLU A CA 1
ATOM 737 C C . GLU A 1 91 ? 4.968 9.510 -10.844 1.00 87.25 91 GLU A C 1
ATOM 739 O O . GLU A 1 91 ? 5.078 8.282 -10.779 1.00 87.25 91 GLU A O 1
ATOM 744 N N . ILE A 1 92 ? 5.224 10.184 -11.962 1.00 94.06 92 ILE A N 1
ATOM 745 C CA . ILE A 1 92 ? 5.737 9.550 -13.172 1.00 94.06 92 ILE A CA 1
ATOM 746 C C . ILE A 1 92 ? 7.257 9.680 -13.188 1.00 94.06 92 ILE A C 1
ATOM 748 O O . ILE A 1 92 ? 7.798 10.776 -13.066 1.00 94.06 92 ILE A O 1
ATOM 752 N N . VAL A 1 93 ? 7.937 8.553 -13.379 1.00 95.12 93 VAL A N 1
ATOM 753 C CA . VAL A 1 93 ? 9.398 8.448 -13.374 1.00 95.12 93 VAL A CA 1
ATOM 754 C C . VAL A 1 93 ? 9.921 8.035 -14.744 1.00 95.12 93 VAL A C 1
ATOM 756 O O . VAL A 1 93 ? 9.351 7.173 -15.421 1.00 95.12 93 VAL A O 1
ATOM 759 N N . GLY A 1 94 ? 11.020 8.652 -15.167 1.00 96.00 94 GLY A N 1
ATOM 760 C CA . GLY A 1 94 ? 11.745 8.312 -16.381 1.00 96.00 94 GLY A CA 1
ATOM 761 C C . GLY A 1 94 ? 12.874 7.315 -16.125 1.00 96.00 94 GLY A C 1
ATOM 762 O O . GLY A 1 94 ? 13.068 6.773 -15.038 1.00 96.00 94 GLY A O 1
ATOM 763 N N . THR A 1 95 ? 13.666 7.050 -17.164 1.00 96.12 95 THR A N 1
ATOM 764 C CA . THR A 1 95 ? 14.773 6.077 -17.083 1.00 96.12 95 THR A CA 1
ATOM 765 C C . THR A 1 95 ? 15.848 6.482 -16.064 1.00 96.12 95 THR A C 1
ATOM 767 O O . THR A 1 95 ? 16.469 5.601 -15.470 1.00 96.12 95 THR A O 1
ATOM 770 N N . ALA A 1 96 ? 16.080 7.784 -15.864 1.00 95.50 96 ALA A N 1
ATOM 771 C CA . ALA A 1 96 ? 17.076 8.281 -14.916 1.00 95.50 96 ALA A CA 1
ATOM 772 C C . ALA A 1 96 ? 16.615 8.091 -13.465 1.00 95.50 96 ALA A C 1
ATOM 774 O O . ALA A 1 96 ? 17.370 7.576 -12.643 1.00 95.50 96 ALA A O 1
ATOM 775 N N . GLU A 1 97 ? 15.361 8.424 -13.171 1.00 96.31 97 GLU A N 1
ATOM 776 C CA . GLU A 1 97 ? 14.754 8.255 -11.853 1.00 96.31 97 GLU A CA 1
ATOM 777 C C . GLU A 1 97 ? 14.668 6.767 -11.489 1.00 96.31 97 GLU A C 1
ATOM 779 O O . GLU A 1 97 ? 15.093 6.367 -10.408 1.00 96.31 97 GLU A O 1
ATOM 784 N N . VAL A 1 98 ? 14.252 5.907 -12.429 1.00 96.44 98 VAL A N 1
ATOM 785 C CA . VAL A 1 98 ? 14.249 4.446 -12.231 1.00 96.44 98 VAL A CA 1
ATOM 786 C C . VAL A 1 98 ? 15.651 3.908 -11.936 1.00 96.44 98 VAL A C 1
ATOM 788 O O . VAL A 1 98 ? 15.812 3.015 -11.103 1.00 96.44 98 VAL A O 1
ATOM 791 N N . ALA A 1 99 ? 16.681 4.442 -12.598 1.00 96.69 99 ALA A N 1
ATOM 792 C CA . ALA A 1 99 ? 18.061 4.051 -12.332 1.00 96.69 99 ALA A CA 1
ATOM 793 C C . ALA A 1 99 ? 18.467 4.392 -10.890 1.00 96.69 99 ALA A C 1
ATOM 795 O O . ALA A 1 99 ? 19.030 3.540 -10.205 1.00 96.69 99 ALA A O 1
ATOM 796 N N . GLN A 1 100 ? 18.114 5.585 -10.408 1.00 95.81 100 GLN A N 1
ATOM 797 C CA . GLN A 1 100 ? 18.372 6.000 -9.028 1.00 95.81 100 GLN A CA 1
ATOM 798 C C . GLN A 1 100 ? 17.620 5.122 -8.018 1.00 95.81 100 GLN A C 1
ATOM 800 O O . GLN A 1 100 ? 18.245 4.568 -7.116 1.00 95.81 100 GLN A O 1
ATOM 805 N N . MET A 1 101 ? 16.314 4.914 -8.213 1.00 93.56 101 MET A N 1
ATOM 806 C CA . MET A 1 101 ? 15.471 4.100 -7.323 1.00 93.56 101 MET A CA 1
ATOM 807 C C . MET A 1 101 ? 16.004 2.674 -7.143 1.00 93.56 101 MET A C 1
ATOM 809 O O . MET A 1 101 ? 15.984 2.126 -6.044 1.00 93.56 101 MET A O 1
ATOM 813 N N . LEU A 1 102 ? 16.495 2.067 -8.224 1.00 94.94 102 LEU A N 1
ATOM 814 C CA . LEU A 1 102 ? 17.007 0.695 -8.217 1.00 94.94 102 LEU A CA 1
ATOM 815 C C . LEU A 1 102 ? 18.507 0.608 -7.902 1.00 94.94 102 LEU A C 1
ATOM 817 O O . LEU A 1 102 ? 19.060 -0.494 -7.909 1.00 94.94 102 LEU A O 1
ATOM 821 N N 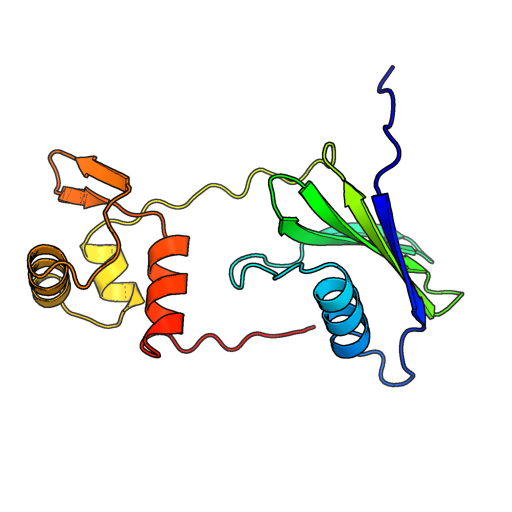. SER A 1 103 ? 19.179 1.740 -7.656 1.00 95.06 103 SER A N 1
ATOM 82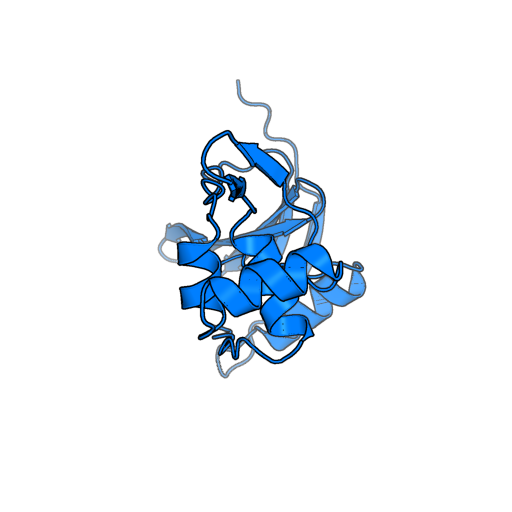2 C CA . SER A 1 103 ? 20.642 1.824 -7.509 1.00 95.06 103 SER A CA 1
ATOM 823 C C . SER A 1 103 ? 21.393 1.197 -8.696 1.00 95.06 103 SER A C 1
ATOM 825 O O . SER A 1 103 ? 22.365 0.454 -8.544 1.00 95.06 103 SER A O 1
ATOM 827 N N . TRP A 1 104 ? 20.898 1.442 -9.909 1.00 96.06 104 TRP A N 1
ATOM 828 C CA . TRP A 1 104 ? 21.416 0.926 -11.175 1.00 96.06 104 TRP A CA 1
ATOM 829 C C . TRP A 1 104 ? 21.951 2.054 -12.060 1.00 96.06 104 TRP A C 1
ATOM 831 O O . TRP A 1 104 ? 21.694 3.230 -11.840 1.00 96.06 104 TRP A O 1
ATOM 841 N N . SER A 1 105 ? 22.661 1.693 -13.131 1.00 96.44 105 SER A N 1
ATOM 842 C CA . SER A 1 105 ? 22.949 2.630 -14.220 1.00 96.44 105 SER A CA 1
ATOM 843 C C . SER A 1 105 ? 21.781 2.707 -15.212 1.00 96.44 105 SER A C 1
ATOM 845 O O . SER A 1 105 ? 21.108 1.703 -15.471 1.00 96.44 105 SER A O 1
ATOM 847 N N . SER A 1 106 ? 21.590 3.856 -15.870 1.00 94.06 106 SER A N 1
ATOM 848 C CA . SER A 1 106 ? 20.557 4.039 -16.913 1.00 94.06 106 SER A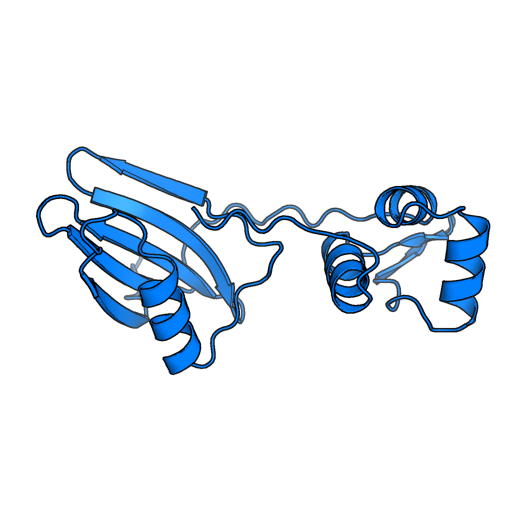 CA 1
ATOM 849 C C . SER A 1 106 ? 20.693 3.041 -18.074 1.00 94.06 106 SER A C 1
ATOM 851 O O . SER A 1 106 ? 19.702 2.617 -18.678 1.00 94.06 106 SER A O 1
ATOM 853 N N . LYS A 1 107 ? 21.925 2.588 -18.359 1.00 95.44 107 LYS A N 1
ATOM 854 C CA . LYS A 1 107 ? 22.198 1.527 -19.341 1.00 95.44 107 LYS A CA 1
ATOM 855 C C . LYS A 1 107 ? 21.616 0.182 -18.895 1.00 95.44 107 LYS A C 1
ATOM 857 O O . LYS A 1 107 ? 20.993 -0.504 -19.703 1.00 95.44 107 LYS A O 1
ATOM 862 N N . LYS A 1 108 ? 21.763 -0.183 -17.615 1.00 96.75 108 LYS A N 1
ATOM 863 C CA . LYS A 1 108 ? 21.188 -1.418 -17.057 1.00 96.75 108 LYS A CA 1
ATOM 864 C C . LYS A 1 108 ? 19.660 -1.392 -17.104 1.00 96.75 108 LYS A C 1
ATOM 866 O O . LYS A 1 108 ? 19.067 -2.382 -17.525 1.00 96.75 108 LYS A O 1
ATOM 871 N N . VAL A 1 109 ? 19.041 -0.255 -16.776 1.00 96.38 109 VAL A N 1
ATOM 872 C CA . VAL A 1 109 ? 17.585 -0.048 -16.910 1.00 96.38 109 VAL A CA 1
ATOM 873 C C . VAL A 1 109 ? 17.138 -0.280 -18.356 1.00 96.38 109 VAL A C 1
ATOM 875 O O . VAL A 1 109 ? 16.232 -1.073 -18.610 1.00 96.38 109 VAL A O 1
ATOM 878 N N . SER A 1 110 ? 17.832 0.324 -19.325 1.00 94.25 110 SER A N 1
ATOM 879 C CA . SER A 1 110 ? 17.517 0.168 -20.752 1.00 94.25 110 SER A CA 1
ATOM 880 C C . SER A 1 110 ? 17.608 -1.288 -21.224 1.00 94.25 110 S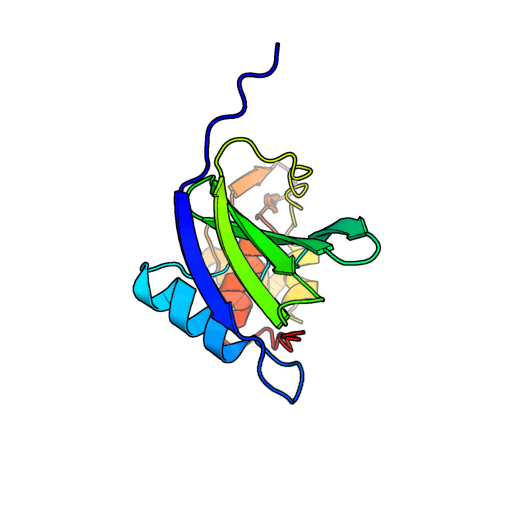ER A C 1
ATOM 882 O O . SER A 1 110 ? 16.700 -1.773 -21.899 1.00 94.25 110 SER A O 1
ATOM 884 N N . VAL A 1 111 ? 18.658 -2.013 -20.822 1.00 96.31 111 VAL A N 1
ATOM 885 C CA . VAL A 1 111 ? 18.836 -3.440 -21.147 1.00 96.31 111 VAL A CA 1
ATOM 886 C C . VAL A 1 111 ? 17.738 -4.296 -20.518 1.00 96.31 111 VAL A C 1
ATOM 888 O O . VAL A 1 111 ? 17.163 -5.151 -21.189 1.00 96.31 111 VAL A O 1
ATOM 891 N N . TYR A 1 112 ? 17.412 -4.079 -19.242 1.00 96.69 112 TYR A N 1
ATOM 892 C CA . TYR A 1 112 ? 16.363 -4.845 -18.564 1.00 96.69 112 TYR A CA 1
ATOM 893 C C . TYR A 1 112 ? 14.982 -4.585 -19.166 1.00 96.69 112 TYR A C 1
ATOM 895 O O . TYR A 1 112 ? 14.207 -5.529 -19.324 1.00 96.69 112 TYR A O 1
ATOM 903 N N . ARG A 1 113 ? 14.693 -3.341 -19.566 1.00 95.12 113 ARG A N 1
ATOM 904 C CA . ARG A 1 113 ? 13.478 -2.999 -20.314 1.00 95.12 113 ARG A CA 1
ATOM 905 C C . ARG A 1 113 ? 13.416 -3.749 -21.640 1.00 95.12 113 ARG A C 1
ATOM 907 O O . ARG A 1 113 ? 12.420 -4.406 -21.913 1.00 95.12 113 ARG A O 1
ATOM 914 N N . GLN A 1 114 ? 14.474 -3.681 -22.451 1.00 93.50 114 GLN A N 1
ATOM 915 C CA . GLN A 1 114 ? 14.539 -4.371 -23.749 1.00 93.50 114 GLN A CA 1
ATOM 916 C C . GLN A 1 114 ? 14.373 -5.890 -23.610 1.00 93.50 114 GLN A C 1
ATOM 918 O O . GLN A 1 114 ? 13.770 -6.524 -24.466 1.00 93.50 114 GLN A O 1
ATOM 923 N N . ARG A 1 115 ? 14.856 -6.467 -22.505 1.00 95.19 115 ARG A N 1
ATOM 924 C CA . ARG A 1 115 ? 14.698 -7.891 -22.170 1.00 95.19 115 ARG A CA 1
ATOM 925 C C . ARG A 1 115 ? 13.339 -8.244 -21.550 1.00 95.19 115 ARG A C 1
ATOM 927 O O . ARG A 1 115 ? 13.163 -9.383 -21.121 1.00 95.19 115 ARG A O 1
ATOM 934 N N . GLY A 1 116 ? 12.416 -7.286 -21.425 1.00 93.88 116 GLY A N 1
ATOM 935 C CA . GLY A 1 116 ? 11.107 -7.487 -20.796 1.00 93.88 116 GLY A CA 1
ATOM 936 C C . GLY A 1 116 ? 11.183 -7.874 -19.315 1.00 93.88 116 GLY A C 1
ATOM 937 O O . GLY A 1 116 ? 10.296 -8.554 -18.811 1.00 93.88 116 GLY A O 1
ATOM 938 N N . LYS A 1 117 ? 12.273 -7.512 -18.624 1.00 93.94 117 LYS A N 1
ATOM 939 C CA . LYS A 1 117 ? 12.488 -7.823 -17.201 1.00 93.94 117 LYS A CA 1
ATOM 940 C C . LYS A 1 117 ? 11.989 -6.721 -16.269 1.00 93.94 117 LYS A C 1
ATOM 942 O O . LYS A 1 117 ? 11.723 -7.022 -15.110 1.00 93.94 117 LYS A O 1
ATOM 947 N N . LEU A 1 118 ? 11.882 -5.488 -16.764 1.00 93.56 118 LEU A N 1
ATOM 948 C CA . LEU A 1 118 ? 11.214 -4.386 -16.065 1.00 93.56 118 LEU A CA 1
ATOM 949 C C . LEU A 1 118 ? 9.702 -4.393 -16.333 1.00 93.56 118 LEU A C 1
ATOM 951 O O . LEU A 1 118 ? 9.280 -4.941 -17.357 1.00 93.56 118 LEU A O 1
ATOM 955 N N . PRO A 1 119 ? 8.901 -3.748 -15.463 1.00 94.06 119 PRO A N 1
ATOM 956 C CA . PRO A 1 119 ? 7.492 -3.488 -15.727 1.00 94.06 119 PRO A CA 1
ATOM 957 C C . PRO A 1 119 ? 7.284 -2.806 -17.080 1.00 94.06 119 PRO A C 1
ATOM 959 O O . PRO A 1 119 ? 8.147 -2.062 -17.569 1.00 94.06 119 PRO A O 1
ATOM 962 N N . LYS A 1 120 ? 6.120 -3.050 -17.690 1.00 94.31 120 LYS A N 1
ATOM 963 C CA . LYS A 1 120 ? 5.737 -2.336 -18.910 1.00 94.31 120 LYS A CA 1
ATOM 964 C C . LYS A 1 120 ? 5.639 -0.838 -18.588 1.00 94.31 120 LYS A C 1
ATOM 966 O O . LYS A 1 120 ? 5.049 -0.500 -17.566 1.00 94.31 120 LYS A O 1
ATOM 971 N N . PRO A 1 121 ? 6.231 0.042 -19.410 1.00 95.25 121 PRO A N 1
ATOM 972 C CA . PRO A 1 121 ? 6.066 1.477 -19.227 1.00 95.25 121 PRO A CA 1
ATOM 973 C C . PRO 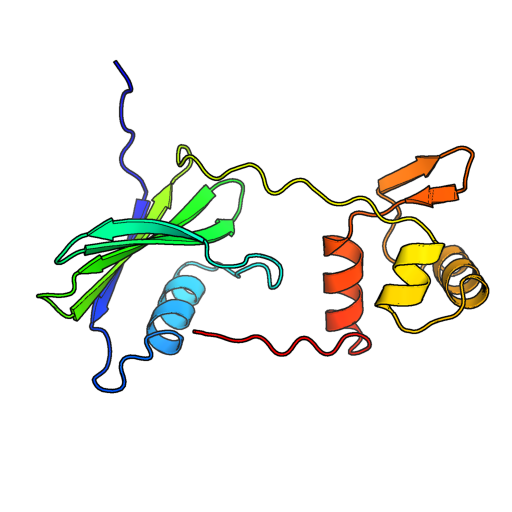A 1 121 ? 4.605 1.873 -19.434 1.00 95.25 121 PRO A C 1
ATOM 975 O O . PRO A 1 121 ? 3.924 1.285 -20.276 1.00 95.25 121 PRO A O 1
ATOM 978 N N . GLU A 1 122 ? 4.157 2.882 -18.689 1.00 94.06 122 GLU A N 1
ATOM 979 C CA . GLU A 1 122 ? 2.814 3.456 -18.831 1.00 94.06 122 GLU A CA 1
ATOM 980 C C . GLU A 1 122 ? 2.662 4.065 -20.230 1.00 94.06 122 GLU A C 1
ATOM 982 O O . GLU A 1 122 ? 1.668 3.848 -20.920 1.00 94.06 122 GLU A O 1
ATOM 987 N N . CYS A 1 123 ? 3.691 4.784 -20.685 1.00 93.69 123 CYS A N 1
ATOM 988 C CA . CYS A 1 123 ? 3.789 5.265 -22.054 1.00 93.69 123 CYS A CA 1
ATOM 989 C C . CYS A 1 123 ? 5.250 5.470 -22.482 1.00 93.69 123 CYS A C 1
ATOM 991 O O . CYS A 1 123 ? 6.191 5.394 -21.685 1.00 93.69 123 CYS A O 1
ATOM 993 N N . ILE A 1 124 ? 5.446 5.702 -23.780 1.00 94.69 124 ILE A N 1
ATOM 994 C CA . ILE A 1 124 ? 6.746 6.037 -24.362 1.00 94.69 124 ILE A CA 1
ATOM 995 C C . ILE A 1 124 ? 6.638 7.442 -24.947 1.00 94.69 124 ILE A C 1
ATOM 997 O O . ILE A 1 124 ? 5.932 7.663 -25.928 1.00 94.69 124 ILE A O 1
ATOM 1001 N N . LEU A 1 125 ? 7.336 8.388 -24.327 1.00 93.00 125 LEU A N 1
ATOM 1002 C CA . LEU A 1 125 ? 7.440 9.770 -24.781 1.00 93.00 125 LEU A CA 1
ATOM 1003 C C . LEU A 1 125 ? 8.607 9.917 -25.765 1.00 93.00 125 LEU A C 1
ATOM 1005 O O . LEU A 1 125 ? 9.473 9.045 -25.860 1.00 93.00 125 LEU A O 1
ATOM 1009 N N . LYS A 1 126 ? 8.700 11.069 -26.444 1.00 91.44 126 LYS A N 1
ATOM 1010 C CA . LYS A 1 126 ? 9.854 11.392 -27.311 1.00 91.44 126 LYS A CA 1
ATOM 1011 C C . LYS A 1 126 ? 11.196 11.293 -26.574 1.00 91.44 126 LYS A C 1
ATOM 1013 O O . LYS A 1 126 ? 12.191 10.899 -27.166 1.00 91.44 126 LYS A O 1
ATOM 1018 N N . MET A 1 127 ? 11.206 11.633 -25.286 1.00 86.44 127 MET A N 1
ATOM 1019 C CA . MET A 1 127 ? 12.391 11.575 -24.424 1.00 86.44 127 MET A CA 1
ATOM 1020 C C . MET A 1 127 ? 12.683 10.180 -23.848 1.00 86.44 127 MET A C 1
ATOM 1022 O O . MET A 1 127 ? 13.739 9.978 -23.255 1.00 86.44 127 MET A O 1
ATOM 1026 N N . GLY A 1 128 ? 11.777 9.213 -24.018 1.00 92.62 128 GLY A N 1
ATOM 1027 C CA . GLY A 1 128 ? 11.944 7.848 -23.529 1.00 92.62 128 GLY A CA 1
ATOM 1028 C C . GLY A 1 128 ? 10.712 7.284 -22.814 1.00 92.62 128 GLY A C 1
ATOM 1029 O O . GLY A 1 128 ? 9.673 7.938 -22.729 1.00 92.62 128 GLY A O 1
ATOM 1030 N N . PRO A 1 129 ? 10.810 6.037 -22.322 1.00 96.31 129 PRO A N 1
ATOM 1031 C CA . PRO A 1 129 ? 9.747 5.401 -21.552 1.00 96.31 129 PRO A CA 1
ATOM 1032 C C . PRO A 1 129 ? 9.581 6.055 -20.181 1.00 96.31 129 PRO A C 1
ATOM 1034 O O . PRO A 1 129 ? 10.565 6.478 -19.567 1.00 96.31 129 PRO A O 1
ATOM 1037 N N . VAL A 1 130 ? 8.344 6.048 -19.696 1.00 96.12 130 VAL A N 1
ATOM 1038 C CA . VAL A 1 130 ? 8.000 6.476 -18.343 1.00 96.12 130 VAL A CA 1
ATOM 1039 C C . VAL A 1 130 ? 7.139 5.430 -17.642 1.00 96.12 130 VAL A C 1
ATOM 1041 O O . VAL A 1 130 ? 6.399 4.676 -18.281 1.00 96.12 130 VAL A O 1
ATOM 1044 N N . TRP A 1 131 ? 7.247 5.379 -16.321 1.00 95.88 131 TRP A N 1
ATOM 1045 C CA . TRP A 1 131 ? 6.520 4.457 -15.455 1.00 95.88 131 TRP A CA 1
ATOM 1046 C C . TRP A 1 131 ? 5.841 5.222 -14.331 1.00 95.88 131 TRP A C 1
ATOM 1048 O O . TRP A 1 131 ? 6.273 6.316 -13.973 1.00 95.88 131 TRP A O 1
ATOM 1058 N N . LYS A 1 132 ? 4.823 4.612 -13.730 1.00 92.81 132 LYS A N 1
ATOM 1059 C CA . LYS A 1 132 ? 4.390 5.013 -12.395 1.00 92.81 132 LYS A CA 1
ATOM 1060 C C . LYS A 1 132 ? 5.480 4.622 -11.407 1.00 92.81 132 LYS A C 1
ATOM 1062 O O . LYS A 1 132 ? 6.011 3.508 -11.478 1.00 92.81 132 LYS A O 1
ATOM 1067 N N . LYS A 1 133 ? 5.834 5.533 -10.509 1.00 91.38 133 LYS A N 1
ATOM 1068 C CA . LYS A 1 133 ? 6.835 5.283 -9.470 1.00 91.38 133 LYS A CA 1
ATOM 1069 C C . LYS A 1 133 ? 6.468 4.052 -8.648 1.00 91.38 133 LYS A C 1
ATOM 1071 O O . LYS A 1 133 ? 7.320 3.197 -8.419 1.00 91.38 133 LYS A O 1
ATOM 1076 N N . GLU A 1 134 ? 5.192 3.913 -8.303 1.00 86.38 134 GLU A N 1
ATOM 1077 C CA . GLU A 1 134 ? 4.656 2.817 -7.498 1.00 86.38 134 GLU A CA 1
ATOM 1078 C C . GLU A 1 134 ? 4.865 1.450 -8.163 1.00 86.38 134 GLU A C 1
ATOM 1080 O O . GLU A 1 134 ? 5.199 0.481 -7.483 1.00 86.38 134 GLU A O 1
ATOM 1085 N N . ASP A 1 135 ? 4.746 1.364 -9.493 1.00 89.75 135 ASP A N 1
ATOM 1086 C CA . ASP A 1 135 ? 4.966 0.111 -10.226 1.00 89.75 135 ASP A CA 1
ATOM 1087 C C . ASP A 1 135 ? 6.436 -0.331 -10.158 1.00 89.75 135 ASP A C 1
ATOM 1089 O O . ASP A 1 135 ? 6.735 -1.522 -10.039 1.00 89.75 135 ASP A O 1
ATOM 1093 N N . ILE A 1 136 ? 7.368 0.625 -10.207 1.00 94.44 136 ILE A N 1
ATOM 1094 C CA . ILE A 1 136 ? 8.809 0.363 -10.097 1.00 94.44 136 ILE A CA 1
ATOM 1095 C C . ILE A 1 136 ? 9.190 0.014 -8.661 1.00 94.44 136 ILE A C 1
ATOM 1097 O O . ILE A 1 136 ? 9.972 -0.917 -8.457 1.00 94.44 136 ILE A O 1
ATOM 1101 N N . GLU A 1 137 ? 8.630 0.713 -7.673 1.00 89.56 137 GLU A N 1
ATOM 1102 C CA . GLU A 1 137 ? 8.825 0.395 -6.258 1.00 89.56 137 GLU A CA 1
ATOM 1103 C C . GLU A 1 137 ? 8.335 -1.015 -5.943 1.00 89.56 137 GLU A C 1
ATOM 1105 O O . GLU A 1 137 ? 9.099 -1.830 -5.422 1.00 89.56 137 GLU A O 1
ATOM 1110 N N . ARG A 1 138 ? 7.092 -1.331 -6.322 1.00 85.06 138 ARG A N 1
ATOM 1111 C CA . ARG A 1 138 ? 6.485 -2.646 -6.106 1.00 85.06 138 ARG A CA 1
ATOM 1112 C C . ARG A 1 138 ? 7.319 -3.744 -6.751 1.00 85.06 138 ARG A C 1
ATOM 1114 O O . ARG A 1 138 ? 7.707 -4.693 -6.076 1.00 85.06 138 ARG A O 1
ATOM 1121 N N . TRP A 1 139 ? 7.676 -3.579 -8.022 1.00 92.94 139 TRP A N 1
ATOM 1122 C CA . TRP A 1 139 ? 8.531 -4.533 -8.726 1.00 92.94 139 TRP A CA 1
ATOM 1123 C C . TRP A 1 139 ? 9.913 -4.676 -8.070 1.00 92.94 139 TRP A C 1
ATOM 1125 O O . TRP A 1 139 ? 10.432 -5.785 -7.935 1.00 92.94 139 TRP A O 1
ATOM 1135 N N . GLY A 1 140 ? 10.521 -3.571 -7.636 1.00 91.00 140 GLY A N 1
ATOM 1136 C CA . GLY A 1 140 ? 11.820 -3.574 -6.970 1.00 91.00 140 GLY A CA 1
ATOM 1137 C C . GLY A 1 140 ? 11.784 -4.311 -5.632 1.00 91.00 140 GLY A C 1
ATOM 1138 O O . GLY A 1 140 ? 12.722 -5.050 -5.330 1.00 91.00 140 GLY A O 1
ATOM 1139 N N . ILE A 1 141 ? 10.701 -4.163 -4.866 1.00 85.56 141 ILE A N 1
ATOM 1140 C CA . ILE A 1 141 ? 10.450 -4.896 -3.617 1.00 85.56 141 ILE A CA 1
ATOM 1141 C C . ILE A 1 141 ? 10.236 -6.386 -3.907 1.00 85.56 141 ILE A C 1
ATOM 1143 O O . ILE A 1 141 ? 10.900 -7.223 -3.300 1.00 85.56 141 ILE A O 1
ATOM 1147 N N . GLU A 1 142 ? 9.389 -6.733 -4.882 1.00 82.69 142 GLU A N 1
ATOM 1148 C CA . GLU A 1 142 ? 9.140 -8.124 -5.299 1.00 82.69 142 GLU A CA 1
ATOM 1149 C C . GLU A 1 142 ? 10.422 -8.847 -5.738 1.00 82.69 142 GLU A C 1
ATOM 1151 O O . GLU A 1 142 ? 10.574 -10.051 -5.531 1.00 82.69 142 GLU A O 1
ATOM 1156 N N . LYS A 1 143 ? 11.362 -8.125 -6.358 1.00 89.62 143 LYS A N 1
ATOM 1157 C CA . LYS A 1 143 ? 12.673 -8.654 -6.762 1.00 89.62 143 LYS A CA 1
ATOM 1158 C C . LYS A 1 143 ? 13.741 -8.565 -5.674 1.00 89.62 143 LYS A C 1
ATOM 1160 O O . LYS A 1 143 ? 14.874 -8.969 -5.930 1.00 89.62 143 LYS A O 1
ATOM 1165 N N . GLY A 1 144 ? 13.411 -8.041 -4.494 1.00 87.88 144 GLY A N 1
ATOM 1166 C CA . GLY A 1 144 ? 14.347 -7.853 -3.384 1.00 87.88 144 GLY A CA 1
ATOM 1167 C C . GLY A 1 144 ? 15.465 -6.844 -3.673 1.00 87.88 144 GLY A C 1
ATOM 1168 O O . GLY A 1 144 ? 16.495 -6.862 -3.002 1.00 87.88 144 GLY A O 1
ATOM 1169 N N . ILE A 1 145 ? 15.290 -5.989 -4.684 1.00 90.19 145 ILE A N 1
ATOM 1170 C CA . ILE A 1 145 ? 16.236 -4.932 -5.066 1.00 90.19 145 ILE A CA 1
ATOM 1171 C C . ILE A 1 145 ? 16.061 -3.733 -4.134 1.00 90.19 145 ILE A C 1
ATOM 1173 O O . ILE A 1 145 ? 17.040 -3.208 -3.609 1.00 90.19 145 ILE A O 1
ATOM 1177 N N . ILE A 1 146 ? 14.810 -3.322 -3.914 1.00 87.81 146 ILE A N 1
ATOM 1178 C CA . ILE A 1 146 ? 14.459 -2.260 -2.973 1.00 87.81 146 ILE A CA 1
ATOM 1179 C C . ILE A 1 146 ? 14.139 -2.910 -1.633 1.00 87.81 146 ILE A C 1
ATOM 1181 O O . ILE A 1 146 ? 13.242 -3.744 -1.527 1.00 87.81 146 ILE A O 1
ATOM 1185 N N . LYS A 1 147 ? 14.858 -2.497 -0.590 1.00 79.69 147 LYS A N 1
ATOM 1186 C CA . LYS A 1 147 ? 14.541 -2.858 0.792 1.00 79.69 147 LYS A CA 1
ATOM 1187 C C . LYS A 1 147 ? 13.721 -1.729 1.398 1.00 79.69 147 LYS A C 1
ATOM 1189 O O . LYS A 1 147 ? 14.284 -0.723 1.820 1.00 79.69 147 LYS A O 1
ATOM 1194 N N . LYS A 1 148 ? 12.396 -1.876 1.425 1.00 64.06 148 LYS A N 1
ATOM 1195 C CA . LYS A 1 148 ? 11.535 -0.941 2.156 1.00 64.06 148 LYS A CA 1
ATOM 1196 C C . LYS A 1 148 ? 11.443 -1.424 3.601 1.00 64.06 148 LYS A C 1
ATOM 1198 O O . LYS A 1 148 ? 10.984 -2.536 3.852 1.00 64.06 148 LYS A O 1
ATOM 1203 N N . ILE A 1 149 ? 11.906 -0.607 4.546 1.00 49.62 149 ILE A N 1
ATOM 1204 C CA . ILE A 1 149 ? 11.542 -0.790 5.952 1.00 49.62 149 ILE A CA 1
ATOM 1205 C C . ILE A 1 149 ? 10.084 -0.355 6.027 1.00 49.62 149 ILE A C 1
ATOM 1207 O O . ILE A 1 149 ? 9.797 0.841 6.003 1.00 49.62 149 ILE A O 1
ATOM 1211 N N . ILE A 1 150 ? 9.160 -1.315 6.029 1.00 47.38 150 ILE A N 1
ATOM 1212 C CA . ILE A 1 150 ? 7.764 -1.009 6.320 1.00 47.38 150 ILE A CA 1
ATOM 1213 C C . ILE A 1 150 ? 7.735 -0.656 7.803 1.00 47.38 150 ILE A C 1
ATOM 1215 O O . ILE A 1 150 ? 7.794 -1.537 8.658 1.00 47.38 150 ILE A O 1
ATOM 1219 N N . LYS A 1 151 ? 7.713 0.642 8.107 1.00 34.03 151 LYS A N 1
ATOM 1220 C CA . LYS A 1 151 ? 7.264 1.092 9.416 1.00 34.03 151 LYS A CA 1
ATOM 1221 C C . LYS A 1 151 ? 5.760 0.870 9.439 1.00 34.03 151 LYS A C 1
ATOM 1223 O O . LYS A 1 151 ? 4.998 1.692 8.943 1.00 34.03 151 LYS A O 1
ATOM 1228 N N . PHE A 1 152 ? 5.361 -0.288 9.948 1.00 35.69 152 PHE A N 1
ATOM 1229 C CA . PHE A 1 152 ? 4.082 -0.344 10.633 1.00 35.69 152 PHE A CA 1
ATOM 1230 C C . PHE A 1 152 ? 4.201 0.563 11.861 1.00 35.69 152 PHE A C 1
ATOM 1232 O O . PHE A 1 152 ? 5.309 0.717 12.386 1.00 35.69 152 PHE A O 1
ATOM 1239 N N . CYS A 1 153 ? 3.107 1.261 12.161 1.00 37.12 153 CYS A N 1
ATOM 1240 C CA . CYS A 1 153 ? 3.026 2.288 13.193 1.00 37.12 153 CYS A CA 1
ATOM 1241 C C . CYS A 1 153 ? 3.721 1.881 14.494 1.00 37.12 153 CYS A C 1
ATOM 1243 O O . CYS A 1 153 ? 3.551 0.714 14.901 1.00 37.12 153 CYS A O 1
#

pLDDT: mean 83.4, std 14.87, range [34.03, 96.75]

Radius of gyration: 19.14 Å; chains: 1; bounding box: 50×30×53 Å

Foldseek 3Di:
DPPDDFFAWLDKDAQDPVRQCVVVVVVSCVVVVHDAQLPFDKDFPDDDDFWTKIFRHDDPQWTWIWIAGRVRRMIITTTHNDDDDPPPPQDKDFLVRLCVQLVHDSVVSVVCVVVVNADDFPDADPVGGIHGPSSSQVSCVVVVSDDDPSPDD

Secondary structure (DSSP, 8-state):
----PPPEEEEEEEPPTTS--HHHHHHHHHHTT----TT---EEEEEETTEEEEEEEEETTEEEEEEEETTTTEEEEEEESS---------EE-HHHHHHHTT--HHHHHHHHHTT-SPPPSEEETTEEEEEHHHHHHHHHHTTSS-------